Protein AF-A0A8B9H5G2-F1 (afdb_monomer)

InterPro domains:
  IPR036397 Ribonuclease H superfamily [G3DSA:3.30.420.10] (1-63)

Foldseek 3Di:
DAEDDCDDVCVDPVNCVVCVVPPYDDHDPPCLVVDPVSVVVVVVVVVCVVVVVDDPPDDPPDD

Nearest PDB structures (foldseek):
  1ex4-assembly1_A  TM=5.574E-01  e=2.615E+00  Human immunodeficiency virus 1
  6rny-assembly1_O  TM=6.931E-01  e=9.363E+00  Human spumaretrovirus
  4nyf-assembly1_A  TM=4.945E-01  e=5.702E+00  Human immunodeficiency virus type 1 lw12.3 isolate

pLDDT: mean 83.54, std 12.62, range [50.97, 95.69]

Solvent-accessible surface area (backbone atoms only — not comparable to full-atom values): 4125 Å² total; per-residue (Å²): 121,44,84,58,70,69,50,73,80,58,57,28,69,70,46,46,61,75,44,63,88,51,58,59,52,89,56,67,84,93,53,64,88,77,34,65,67,51,55,52,50,51,52,52,50,49,50,37,57,75,70,64,65,66,77,83,80,71,84,79,86,73,133

Radius of gyration: 17.2 Å; Cα contacts (8 Å, |Δi|>4): 35; chains: 1; bounding box: 46×31×33 Å

Mean predicted aligned error: 9.09 Å

Structure (mmCIF, N/CA/C/O backbone):
data_AF-A0A8B9H5G2-F1
#
_entry.id   AF-A0A8B9H5G2-F1
#
loop_
_atom_site.group_PDB
_atom_site.id
_atom_site.type_symbol
_atom_site.label_atom_id
_atom_site.label_alt_id
_atom_site.label_comp_id
_atom_site.label_asym_id
_atom_site.label_entity_id
_atom_site.label_seq_id
_atom_site.pdbx_PDB_ins_code
_atom_site.Cartn_x
_atom_site.Cartn_y
_atom_site.Cartn_z
_atom_site.occupancy
_atom_site.B_iso_or_equiv
_atom_site.auth_seq_id
_atom_site.auth_comp_id
_atom_site.auth_asym_id
_atom_site.auth_atom_id
_atom_site.pdbx_PDB_model_num
ATOM 1 N N . LEU A 1 1 ? 15.172 -5.058 7.034 1.00 82.56 1 LEU A N 1
ATOM 2 C CA . LEU A 1 1 ? 13.820 -5.560 6.741 1.00 82.56 1 LEU A CA 1
ATOM 3 C C . LEU A 1 1 ? 12.799 -4.436 6.578 1.00 82.56 1 LEU A C 1
ATOM 5 O O . LEU A 1 1 ? 12.360 -3.833 7.548 1.00 82.56 1 LEU A O 1
ATOM 9 N N . PHE A 1 2 ? 12.444 -4.141 5.335 1.00 87.31 2 PHE A N 1
ATOM 10 C CA . PHE A 1 2 ? 11.405 -3.209 4.925 1.00 87.31 2 PHE A CA 1
ATOM 11 C C . PHE A 1 2 ? 10.127 -3.989 4.623 1.00 87.31 2 PHE A C 1
ATOM 13 O O . PHE A 1 2 ? 10.152 -4.969 3.880 1.00 87.31 2 PHE A O 1
ATOM 20 N N . GLN A 1 3 ? 9.016 -3.564 5.211 1.00 88.00 3 GLN A N 1
ATOM 21 C CA . GLN A 1 3 ? 7.724 -4.223 5.069 1.00 88.00 3 GLN A CA 1
ATOM 22 C C . GLN A 1 3 ? 6.783 -3.343 4.253 1.00 88.00 3 GLN A C 1
ATOM 24 O O . GLN A 1 3 ? 6.614 -2.159 4.537 1.00 88.00 3 GLN A O 1
ATOM 29 N N . LYS A 1 4 ? 6.192 -3.931 3.216 1.00 88.00 4 LYS A N 1
ATOM 30 C CA . LYS A 1 4 ? 5.247 -3.282 2.310 1.00 88.00 4 LYS A CA 1
ATOM 31 C C . LYS A 1 4 ? 4.344 -4.355 1.722 1.00 88.00 4 LYS A C 1
ATOM 33 O O . LYS A 1 4 ? 4.826 -5.441 1.406 1.00 88.00 4 LYS A O 1
ATOM 38 N N . ASP A 1 5 ? 3.069 -4.043 1.528 1.00 86.75 5 ASP A N 1
ATOM 39 C CA . ASP A 1 5 ? 2.199 -4.917 0.752 1.00 86.75 5 ASP A CA 1
ATOM 40 C C . ASP A 1 5 ? 2.642 -4.997 -0.727 1.00 86.75 5 ASP A C 1
ATOM 42 O O . ASP A 1 5 ? 3.450 -4.205 -1.229 1.00 86.75 5 ASP A O 1
ATOM 46 N N . ASN A 1 6 ? 2.101 -5.982 -1.439 1.00 86.31 6 ASN A N 1
ATOM 47 C CA . ASN A 1 6 ? 2.393 -6.241 -2.847 1.00 86.31 6 ASN A CA 1
ATOM 48 C C . ASN A 1 6 ? 1.339 -5.654 -3.809 1.00 86.31 6 ASN A C 1
ATOM 50 O O . ASN A 1 6 ? 1.247 -6.100 -4.957 1.00 86.31 6 ASN A O 1
ATOM 54 N N . THR A 1 7 ? 0.552 -4.657 -3.383 1.00 87.62 7 THR A N 1
ATOM 55 C CA . THR A 1 7 ? -0.484 -4.044 -4.232 1.00 87.62 7 THR A CA 1
ATOM 56 C C . THR A 1 7 ? 0.117 -3.391 -5.482 1.00 87.62 7 THR A C 1
ATOM 58 O O . THR A 1 7 ? 1.293 -3.027 -5.537 1.00 87.62 7 THR A O 1
ATOM 61 N N . ARG A 1 8 ? -0.691 -3.243 -6.542 1.00 84.56 8 ARG A N 1
ATOM 62 C CA . ARG A 1 8 ? -0.219 -2.863 -7.889 1.00 84.56 8 ARG A CA 1
ATOM 63 C C . ARG A 1 8 ? 0.636 -1.584 -7.985 1.00 84.56 8 ARG A C 1
ATOM 65 O O . ARG A 1 8 ? 1.600 -1.637 -8.749 1.00 84.56 8 ARG A O 1
ATOM 72 N N . PRO A 1 9 ? 0.394 -0.472 -7.257 1.00 86.75 9 PRO A N 1
ATOM 73 C CA . PRO A 1 9 ? 1.330 0.657 -7.302 1.00 86.75 9 PRO A CA 1
ATOM 74 C C . PRO A 1 9 ? 2.646 0.332 -6.589 1.00 86.75 9 PRO A C 1
ATOM 76 O O . PRO A 1 9 ? 3.702 0.837 -6.945 1.00 86.75 9 PRO A O 1
ATOM 79 N N . HIS A 1 10 ? 2.601 -0.534 -5.584 1.00 84.81 10 HIS A N 1
ATOM 80 C CA . HIS A 1 10 ? 3.711 -0.837 -4.700 1.00 84.81 10 HIS A CA 1
ATOM 81 C C . HIS A 1 10 ? 4.653 -1.914 -5.232 1.00 84.81 10 HIS A C 1
ATOM 83 O O . HIS A 1 10 ? 5.849 -1.856 -4.933 1.00 84.81 10 HIS A O 1
ATOM 89 N N . ALA A 1 11 ? 4.128 -2.815 -6.062 1.00 85.31 11 ALA A N 1
ATOM 90 C CA . ALA A 1 11 ? 4.855 -3.849 -6.784 1.00 85.31 11 ALA A CA 1
ATOM 91 C C . ALA A 1 11 ? 5.267 -3.439 -8.211 1.00 85.31 11 ALA A C 1
ATOM 93 O O . ALA A 1 11 ? 5.882 -4.247 -8.910 1.00 85.31 11 ALA A O 1
ATOM 94 N N . ALA A 1 12 ? 4.951 -2.217 -8.653 1.00 92.69 12 ALA A N 1
ATOM 95 C CA . ALA A 1 12 ? 5.348 -1.717 -9.966 1.00 92.69 12 ALA A CA 1
ATOM 96 C C . ALA A 1 12 ? 6.876 -1.752 -10.150 1.00 92.69 12 ALA A C 1
ATOM 98 O O . ALA A 1 12 ? 7.636 -1.565 -9.196 1.00 92.69 12 ALA A O 1
ATOM 99 N N . ALA A 1 13 ? 7.331 -1.944 -11.392 1.00 92.50 13 ALA A N 1
ATOM 100 C CA . ALA A 1 13 ? 8.757 -2.033 -11.718 1.00 92.50 13 ALA A CA 1
ATOM 101 C C . ALA A 1 13 ? 9.548 -0.811 -11.221 1.00 92.50 13 ALA A C 1
ATOM 103 O O . ALA A 1 13 ? 10.629 -0.969 -10.663 1.00 92.50 13 ALA A O 1
ATOM 104 N N . ILE A 1 14 ? 8.968 0.389 -11.336 1.00 94.06 14 ILE A N 1
ATOM 105 C CA . ILE A 1 14 ? 9.577 1.631 -10.847 1.00 94.06 14 ILE A CA 1
ATOM 106 C C . ILE A 1 14 ? 9.767 1.632 -9.323 1.00 94.06 14 ILE A C 1
ATOM 108 O O . ILE A 1 14 ? 10.829 2.002 -8.829 1.00 94.06 14 ILE A O 1
ATOM 112 N N . SER A 1 15 ? 8.782 1.141 -8.566 1.00 91.44 15 SER A N 1
ATOM 113 C CA . SER A 1 15 ? 8.882 1.027 -7.109 1.00 91.44 15 SER A CA 1
ATOM 114 C C . SER A 1 15 ? 9.890 -0.038 -6.687 1.00 91.44 15 SER A C 1
ATOM 116 O O . SER A 1 15 ? 10.651 0.188 -5.751 1.00 91.44 15 SER A O 1
ATOM 118 N N . ARG A 1 16 ? 9.942 -1.174 -7.394 1.00 89.06 16 ARG A N 1
ATOM 119 C CA . ARG A 1 16 ? 10.947 -2.224 -7.155 1.00 89.06 16 ARG A CA 1
ATOM 120 C C . ARG A 1 16 ? 12.362 -1.735 -7.458 1.0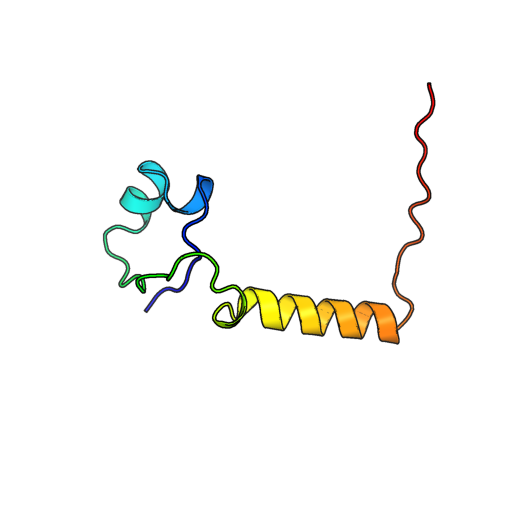0 89.06 16 ARG A C 1
ATOM 122 O O . ARG A 1 16 ? 13.273 -2.035 -6.699 1.00 89.06 16 ARG A O 1
ATOM 129 N N . ALA A 1 17 ? 12.544 -0.966 -8.532 1.00 93.50 17 ALA A N 1
ATOM 130 C CA . ALA A 1 17 ? 13.837 -0.395 -8.898 1.00 93.50 17 ALA A CA 1
ATOM 131 C C . ALA A 1 17 ? 14.339 0.601 -7.842 1.00 93.50 17 ALA A C 1
ATOM 133 O O . ALA A 1 17 ? 15.502 0.543 -7.453 1.00 93.50 17 ALA A O 1
ATOM 134 N N . CYS A 1 18 ? 13.451 1.459 -7.331 1.00 91.62 18 CYS A N 1
ATOM 135 C CA . CYS A 1 18 ? 13.771 2.398 -6.255 1.00 91.62 18 CYS A CA 1
ATOM 136 C C . CYS A 1 18 ? 14.178 1.685 -4.951 1.00 91.62 18 CYS A C 1
ATOM 138 O O . CYS A 1 18 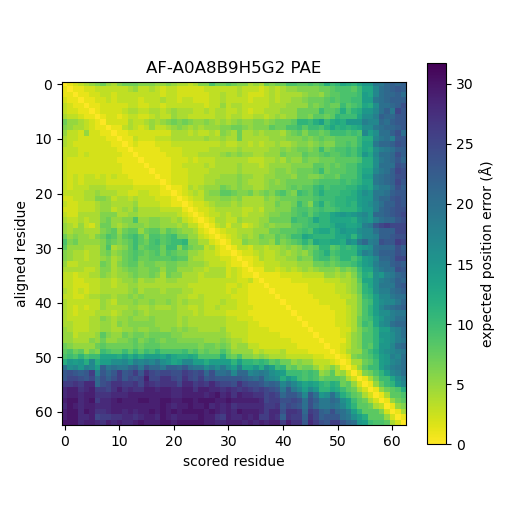? 15.073 2.145 -4.250 1.00 91.62 18 CYS A O 1
ATOM 140 N N . LEU A 1 19 ? 13.574 0.529 -4.662 1.00 90.56 19 LEU A N 1
ATOM 141 C CA . LEU A 1 19 ? 13.818 -0.259 -3.448 1.00 90.56 19 LEU A CA 1
ATOM 142 C C . LEU A 1 19 ? 14.801 -1.424 -3.656 1.00 90.56 19 LEU A C 1
ATOM 144 O O . LEU A 1 19 ? 14.882 -2.315 -2.817 1.00 90.56 19 LEU A O 1
ATOM 148 N N . LYS A 1 20 ? 15.562 -1.443 -4.760 1.00 90.12 20 LYS A N 1
ATOM 149 C CA . LYS A 1 20 ? 16.407 -2.587 -5.153 1.00 90.12 20 LYS A CA 1
ATOM 150 C C . LYS A 1 20 ? 17.446 -2.985 -4.098 1.00 90.12 20 LYS A C 1
ATOM 152 O O . LYS A 1 20 ? 17.774 -4.160 -3.983 1.00 90.12 20 LYS A O 1
ATOM 157 N N . TYR A 1 21 ? 17.975 -2.012 -3.361 1.00 93.12 21 TYR A N 1
ATOM 158 C CA . TYR A 1 21 ? 18.991 -2.226 -2.322 1.00 93.12 21 TYR A CA 1
ATOM 159 C C . TYR A 1 21 ? 18.398 -2.333 -0.918 1.00 93.12 21 TYR A C 1
ATOM 161 O O . TYR A 1 21 ? 19.127 -2.432 0.066 1.00 93.12 21 TYR A O 1
ATOM 169 N N . THR A 1 22 ? 17.074 -2.288 -0.814 1.00 89.75 22 THR A N 1
ATOM 170 C CA . THR A 1 22 ? 16.378 -2.456 0.447 1.00 89.75 22 THR A CA 1
ATOM 171 C C . THR A 1 22 ? 16.118 -3.939 0.671 1.00 89.75 22 THR A C 1
ATOM 173 O O . THR A 1 22 ? 15.581 -4.625 -0.194 1.00 89.75 22 THR A O 1
ATOM 176 N N . ASP A 1 23 ? 16.463 -4.424 1.859 1.00 89.75 23 ASP A N 1
ATOM 177 C CA . ASP A 1 23 ? 16.074 -5.749 2.339 1.00 89.75 23 ASP A CA 1
ATOM 178 C C . ASP A 1 23 ? 14.556 -5.776 2.580 1.00 89.75 23 ASP A C 1
ATOM 180 O O . ASP A 1 23 ? 14.095 -5.495 3.685 1.00 89.75 23 ASP A O 1
ATOM 184 N N . ALA A 1 24 ? 13.773 -5.980 1.519 1.00 85.50 24 ALA A N 1
ATOM 185 C CA . ALA A 1 24 ? 12.317 -6.001 1.560 1.00 85.50 24 ALA A CA 1
ATOM 186 C C . ALA A 1 24 ? 11.793 -7.413 1.849 1.00 85.50 24 ALA A C 1
ATOM 188 O O . ALA A 1 24 ? 12.159 -8.378 1.180 1.00 85.50 24 ALA A O 1
ATOM 189 N N . MET A 1 25 ? 10.894 -7.524 2.825 1.00 84.31 25 MET A N 1
ATOM 190 C CA . MET A 1 25 ? 10.249 -8.784 3.181 1.00 84.31 25 MET A CA 1
ATOM 191 C C . MET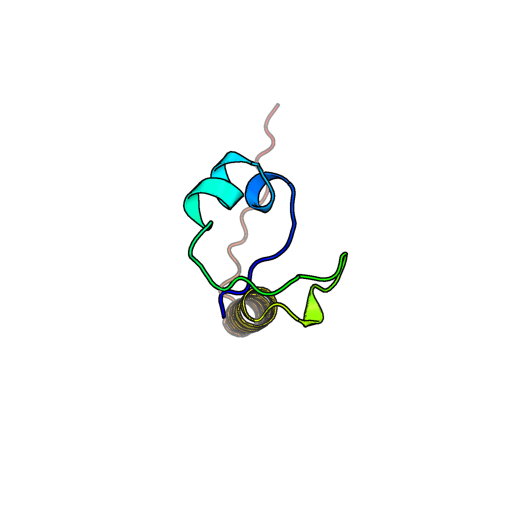 A 1 25 ? 9.318 -9.251 2.055 1.00 84.31 25 MET A C 1
ATOM 193 O O . MET A 1 25 ? 8.539 -8.462 1.518 1.00 84.31 25 MET A O 1
ATOM 197 N N . ALA A 1 26 ? 9.346 -10.546 1.731 1.00 82.12 26 ALA A N 1
ATOM 198 C CA . ALA A 1 26 ? 8.360 -11.138 0.833 1.00 82.12 26 ALA A CA 1
ATOM 199 C C . ALA A 1 26 ? 6.970 -11.115 1.495 1.00 82.12 26 ALA A C 1
ATOM 201 O O . ALA A 1 26 ? 6.767 -11.750 2.529 1.00 82.12 26 ALA A O 1
ATOM 202 N N . TRP A 1 27 ? 6.020 -10.379 0.906 1.00 84.06 27 TRP A N 1
ATOM 203 C CA . TRP A 1 27 ? 4.664 -10.253 1.444 1.00 84.06 27 TRP A CA 1
ATOM 204 C C . TRP A 1 27 ? 3.712 -11.290 0.828 1.00 84.06 27 TRP A C 1
ATOM 206 O O . TRP A 1 27 ? 3.530 -11.280 -0.399 1.00 84.06 27 TRP A O 1
ATOM 216 N N . PRO A 1 28 ? 3.082 -12.164 1.632 1.00 83.81 28 PRO A N 1
ATOM 217 C CA . PRO A 1 28 ? 2.061 -13.082 1.142 1.00 83.81 28 PRO A CA 1
ATOM 218 C C . PRO A 1 28 ? 0.829 -12.327 0.625 1.00 83.81 28 PRO A C 1
ATOM 220 O O . PRO A 1 28 ? 0.452 -11.265 1.125 1.00 83.81 28 PRO A O 1
ATOM 223 N N . ALA A 1 29 ? 0.204 -12.856 -0.430 1.00 79.25 29 ALA A N 1
ATOM 224 C CA . ALA A 1 29 ? -1.025 -12.275 -0.957 1.00 79.25 29 ALA A CA 1
ATOM 225 C C . ALA A 1 29 ? -2.122 -12.314 0.116 1.00 79.25 29 ALA A C 1
ATOM 227 O O . ALA A 1 29 ? -2.251 -13.300 0.837 1.00 79.25 29 ALA A O 1
ATOM 228 N N . THR A 1 30 ? -2.926 -11.251 0.194 1.00 78.94 30 THR A N 1
ATOM 229 C CA . THR A 1 30 ? -4.085 -11.169 1.102 1.00 78.94 30 THR A CA 1
ATOM 230 C C . THR A 1 30 ? -3.760 -11.362 2.589 1.00 78.94 30 THR A C 1
ATOM 232 O O . THR A 1 30 ? -4.585 -11.893 3.323 1.00 78.94 30 THR A O 1
ATOM 235 N N . SER A 1 31 ? -2.599 -10.881 3.049 1.00 85.50 31 SER A N 1
ATOM 236 C CA . SER A 1 31 ? -2.221 -10.882 4.475 1.00 85.50 31 SER A CA 1
ATOM 237 C C . SER A 1 31 ? -2.242 -9.472 5.081 1.00 85.50 31 SER A C 1
ATOM 239 O O . SER A 1 31 ? -1.188 -8.852 5.259 1.00 85.50 31 SER A O 1
ATOM 241 N N . PRO A 1 32 ? -3.439 -8.904 5.327 1.00 79.56 32 PRO A N 1
ATOM 242 C CA . PRO A 1 32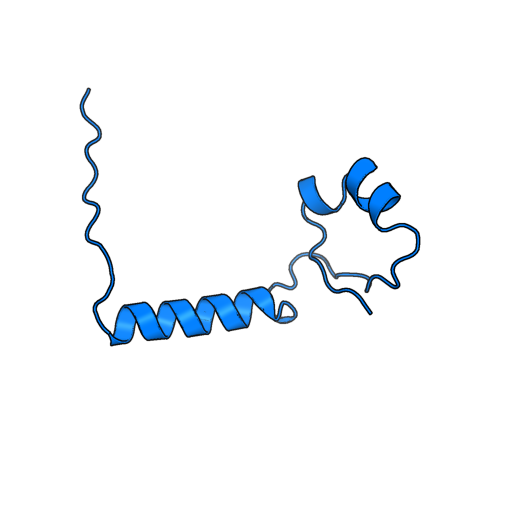 ? -3.592 -7.607 5.976 1.00 79.56 32 PRO A CA 1
ATOM 243 C C . PRO A 1 32 ? -3.201 -7.650 7.460 1.00 79.56 32 PRO A C 1
ATOM 245 O O . PRO A 1 32 ? -2.765 -6.640 7.997 1.00 79.56 32 PRO A O 1
ATOM 248 N N . ASP A 1 33 ? -3.344 -8.805 8.105 1.00 84.56 33 ASP A N 1
ATOM 249 C CA . ASP A 1 33 ? -3.002 -9.102 9.501 1.00 84.56 33 ASP A CA 1
ATOM 250 C C . ASP A 1 33 ? -1.510 -8.947 9.818 1.00 84.56 33 ASP A C 1
ATOM 252 O O . ASP A 1 33 ? -1.149 -8.615 10.938 1.00 84.56 33 ASP A O 1
ATOM 256 N N . LEU A 1 34 ? -0.640 -9.119 8.824 1.00 83.50 34 LEU A N 1
ATOM 257 C CA . LEU A 1 34 ? 0.799 -8.916 8.996 1.00 83.50 34 LEU A CA 1
ATOM 258 C C . LEU A 1 34 ? 1.201 -7.435 8.918 1.00 83.50 34 LEU A C 1
ATOM 260 O O . LEU A 1 34 ? 2.346 -7.087 9.206 1.00 83.50 34 LEU A O 1
ATOM 264 N N . SER A 1 35 ? 0.286 -6.554 8.497 1.00 85.75 35 SER A N 1
ATOM 265 C CA . SER A 1 35 ? 0.578 -5.145 8.246 1.00 85.75 35 SER A CA 1
ATOM 266 C C . SER A 1 35 ? 0.477 -4.322 9.522 1.00 85.75 35 SER A C 1
ATOM 268 O O . SER A 1 35 ? -0.612 -3.926 9.938 1.00 85.75 35 SER A O 1
ATOM 270 N N . LEU A 1 36 ? 1.632 -3.943 10.071 1.00 88.50 36 LEU A N 1
ATOM 271 C CA . LEU A 1 36 ? 1.708 -3.009 11.197 1.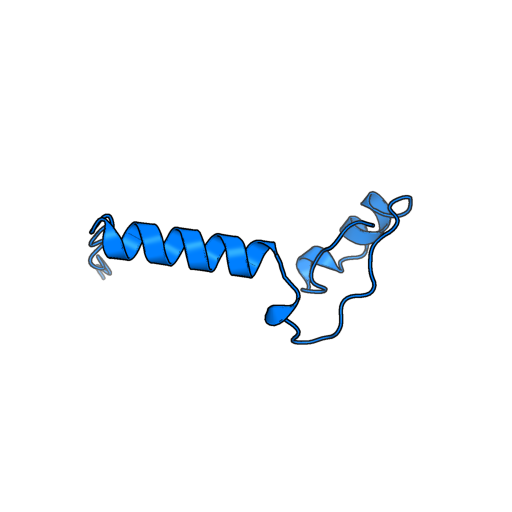00 88.50 36 LEU A CA 1
ATOM 272 C C . LEU A 1 36 ? 1.001 -1.675 10.896 1.00 88.50 36 LEU A C 1
ATOM 274 O O . LEU A 1 36 ? 0.395 -1.074 11.781 1.00 88.50 36 LEU A O 1
ATOM 278 N N . ILE A 1 37 ? 1.035 -1.223 9.636 1.00 89.12 37 ILE A N 1
ATOM 279 C CA . ILE A 1 37 ? 0.325 -0.011 9.207 1.00 89.12 37 ILE A CA 1
ATOM 280 C C . ILE A 1 37 ? -1.183 -0.200 9.359 1.00 89.12 37 ILE A C 1
AT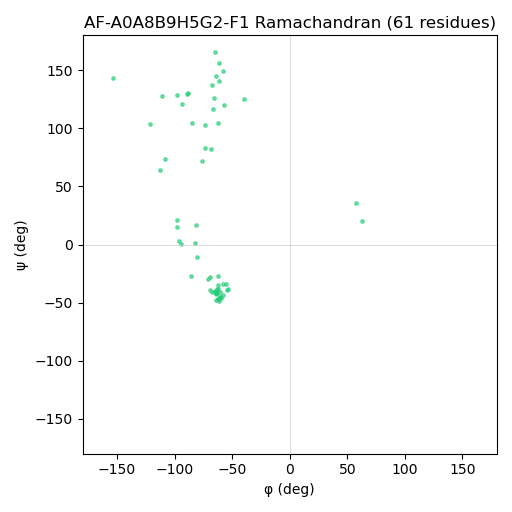OM 282 O O . ILE A 1 37 ? -1.854 0.720 9.826 1.00 89.12 37 ILE A O 1
ATOM 286 N N . LYS A 1 38 ? -1.725 -1.371 8.997 1.00 89.62 38 LYS A N 1
ATOM 287 C CA . LYS A 1 38 ? -3.154 -1.649 9.167 1.00 89.62 38 LYS A CA 1
ATOM 288 C C . LYS A 1 38 ? -3.534 -1.593 10.638 1.00 89.62 38 LYS A C 1
ATOM 290 O O . LYS A 1 38 ? -4.487 -0.903 10.981 1.00 89.62 38 LYS A O 1
ATOM 295 N N . ASP A 1 39 ? -2.769 -2.258 11.493 1.00 90.69 39 ASP A N 1
ATOM 296 C CA . ASP A 1 39 ? -3.077 -2.322 12.920 1.00 90.69 39 ASP A CA 1
ATOM 297 C C . ASP A 1 39 ? -2.986 -0.945 13.585 1.00 90.69 39 ASP A C 1
ATOM 299 O O . ASP A 1 39 ? -3.876 -0.558 14.344 1.00 90.69 39 ASP A O 1
ATOM 303 N N . MET A 1 40 ? -1.984 -0.141 13.221 1.00 94.25 40 MET A N 1
ATOM 304 C CA . MET A 1 40 ? -1.901 1.258 13.643 1.00 94.25 40 MET A CA 1
ATOM 305 C C . MET A 1 40 ? -3.107 2.070 13.146 1.00 94.25 40 MET A C 1
ATOM 307 O O . MET A 1 40 ? -3.698 2.829 13.913 1.00 94.25 40 MET A O 1
ATOM 311 N N . CYS A 1 41 ? -3.503 1.912 11.879 1.00 93.06 41 CYS A N 1
ATOM 312 C CA . CYS A 1 41 ? -4.679 2.589 11.327 1.00 93.06 41 CYS A CA 1
ATOM 313 C C . CYS A 1 41 ? -5.968 2.176 12.045 1.00 93.06 41 CYS A C 1
ATOM 315 O O . CYS A 1 41 ? -6.830 3.023 12.278 1.00 93.06 41 CYS A O 1
ATOM 317 N N . ASP A 1 42 ? -6.109 0.903 12.408 1.00 93.94 42 ASP A N 1
ATOM 318 C CA . ASP A 1 42 ? -7.260 0.384 13.145 1.00 93.94 42 ASP A CA 1
ATOM 319 C C . ASP A 1 42 ? -7.301 0.946 14.573 1.00 93.94 42 ASP A C 1
ATOM 321 O O . ASP A 1 42 ? -8.363 1.381 15.025 1.00 93.94 42 ASP A O 1
ATOM 325 N N . ALA A 1 43 ? -6.151 1.050 15.246 1.00 94.50 43 ALA A N 1
ATOM 326 C CA . ALA A 1 43 ? -6.038 1.700 16.551 1.00 94.50 43 ALA A CA 1
ATOM 327 C C .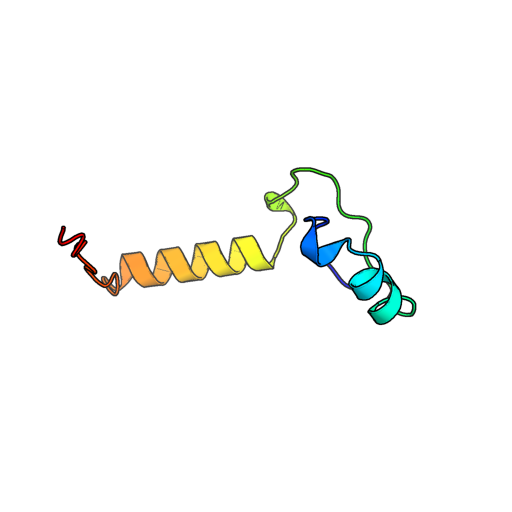 ALA A 1 43 ? -6.402 3.192 16.480 1.00 94.50 43 ALA A C 1
ATO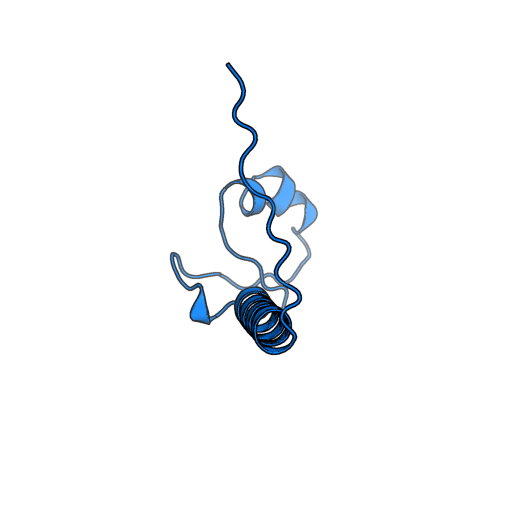M 329 O O . ALA A 1 43 ? -7.217 3.672 17.268 1.00 94.50 43 ALA A O 1
ATOM 330 N N . ILE A 1 44 ? -5.875 3.922 15.491 1.00 95.69 44 ILE A N 1
ATOM 331 C CA . ILE A 1 44 ? -6.218 5.334 15.260 1.00 95.69 44 ILE A CA 1
ATOM 332 C C . ILE A 1 44 ? -7.715 5.478 14.980 1.00 95.69 44 ILE A C 1
ATOM 334 O O . ILE A 1 44 ? -8.381 6.335 15.558 1.00 95.69 44 ILE A O 1
ATOM 338 N N . ARG A 1 45 ? -8.280 4.615 14.131 1.00 94.25 45 ARG A N 1
ATOM 339 C CA . ARG A 1 45 ? -9.714 4.605 13.825 1.00 94.25 45 ARG A CA 1
ATOM 340 C C . ARG A 1 45 ? -10.548 4.350 15.076 1.00 94.25 45 ARG A C 1
ATOM 342 O O . ARG A 1 45 ? -11.591 4.980 15.236 1.00 94.25 45 ARG A O 1
ATOM 349 N N . HIS A 1 46 ? -10.115 3.441 15.945 1.00 94.75 46 HIS A N 1
ATOM 350 C CA . HIS A 1 46 ? -10.775 3.186 17.219 1.00 94.75 46 HIS A CA 1
ATOM 351 C C . HIS A 1 46 ? -10.746 4.430 18.111 1.00 94.75 46 HIS A C 1
ATOM 353 O O . HIS A 1 46 ? -11.795 4.841 18.592 1.00 94.75 46 HIS A O 1
ATOM 359 N N . VAL A 1 47 ? -9.597 5.096 18.245 1.00 95.12 47 VAL A N 1
ATOM 360 C CA . VAL A 1 47 ? -9.472 6.348 19.012 1.00 95.12 47 VAL A CA 1
ATOM 361 C C . VAL A 1 47 ? -10.375 7.447 18.450 1.00 95.12 47 VAL A C 1
ATOM 363 O O . VAL A 1 47 ? -11.100 8.081 19.210 1.00 95.12 47 VAL A O 1
ATOM 366 N N . ILE A 1 48 ? -10.400 7.641 17.129 1.00 95.00 48 ILE A N 1
ATOM 367 C CA . ILE A 1 48 ? -11.281 8.623 16.471 1.00 95.00 48 ILE A CA 1
ATOM 368 C C . ILE A 1 48 ? -12.751 8.338 16.793 1.00 95.00 48 ILE A C 1
ATOM 370 O O . ILE A 1 48 ? -13.499 9.265 17.103 1.00 95.00 48 ILE A O 1
ATOM 374 N N . LYS A 1 49 ? -13.164 7.064 16.743 1.00 92.31 49 LYS A N 1
ATOM 375 C CA . LYS A 1 49 ? -14.526 6.645 17.104 1.00 92.31 49 LYS A CA 1
ATOM 376 C C . LYS A 1 49 ? -14.823 6.909 18.581 1.00 92.31 49 LYS A C 1
ATOM 378 O O . LYS A 1 49 ? -15.860 7.485 18.884 1.00 92.31 49 LYS A O 1
ATOM 383 N N . THR A 1 50 ? -13.917 6.525 19.478 1.00 92.06 50 THR A N 1
ATOM 384 C CA . THR A 1 50 ? -14.067 6.699 20.932 1.00 92.06 50 THR A CA 1
ATOM 385 C C . THR A 1 50 ? -14.137 8.170 2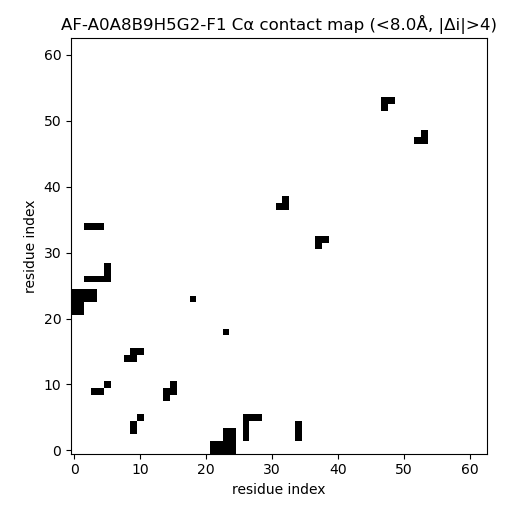1.332 1.00 92.06 50 THR A C 1
ATOM 387 O O . THR A 1 50 ? -14.929 8.533 22.194 1.00 92.06 50 THR A O 1
ATOM 390 N N . LEU A 1 51 ? -13.355 9.035 20.685 1.00 92.00 51 LEU A N 1
ATOM 391 C CA . LEU A 1 51 ? -13.353 10.477 20.941 1.00 92.00 51 LEU A CA 1
ATOM 392 C C . LEU A 1 51 ? -14.482 11.226 20.214 1.00 92.00 51 LEU A C 1
ATOM 394 O O . LEU A 1 51 ? -14.550 12.449 20.303 1.00 92.00 51 LEU A O 1
ATOM 398 N N . GLY A 1 52 ? -15.347 10.528 19.467 1.00 85.69 52 GLY A N 1
ATOM 399 C CA . GLY A 1 52 ? -16.427 11.159 18.706 1.00 85.69 52 GLY A CA 1
ATOM 400 C C . GLY A 1 52 ? -15.933 12.118 17.617 1.00 85.69 52 GLY A C 1
ATOM 401 O O . GLY A 1 52 ? -16.689 12.967 17.157 1.00 85.69 52 GLY A O 1
ATOM 402 N N . LEU A 1 53 ? -14.677 11.986 17.175 1.00 78.94 53 LEU A N 1
ATOM 403 C CA . LEU A 1 53 ? -14.044 12.855 16.172 1.00 78.94 53 LEU A CA 1
ATOM 404 C C . LEU A 1 53 ? -14.423 12.468 14.733 1.00 78.94 53 LEU A C 1
ATOM 406 O O . LEU A 1 53 ? -13.751 12.843 13.771 1.00 78.94 53 LEU A O 1
ATOM 410 N N . THR A 1 54 ? -15.488 11.687 14.556 1.00 74.69 54 THR A N 1
ATOM 411 C CA . THR A 1 54 ? -15.991 11.329 13.234 1.00 74.69 54 THR A CA 1
ATOM 412 C C . THR A 1 54 ? -16.687 12.539 12.622 1.00 74.69 54 THR A C 1
ATOM 414 O O . THR A 1 54 ? -17.820 12.858 12.978 1.00 74.69 54 THR A O 1
ATOM 417 N N . SER A 1 55 ? -16.007 13.212 11.692 1.00 66.06 55 SER A N 1
ATOM 418 C CA . SER A 1 55 ? -16.622 14.239 10.853 1.00 66.06 55 SER A CA 1
ATOM 419 C C . SER A 1 55 ? -17.811 13.641 10.097 1.00 66.06 55 SER A C 1
ATOM 421 O O . SER A 1 55 ? -17.665 12.688 9.329 1.00 66.06 55 SER A O 1
ATOM 423 N N . THR A 1 56 ? -18.999 14.199 10.314 1.00 59.78 56 THR A N 1
ATOM 424 C CA . THR A 1 56 ? -20.191 13.939 9.508 1.00 59.78 56 THR A CA 1
ATOM 425 C C . THR A 1 56 ? -20.080 14.701 8.189 1.00 59.78 56 THR A C 1
ATOM 427 O O . THR A 1 56 ? -20.783 15.679 7.949 1.00 59.78 56 THR A O 1
ATOM 430 N N . ALA A 1 57 ? -19.200 14.254 7.293 1.00 56.00 57 ALA A N 1
ATOM 431 C CA . ALA A 1 57 ? -19.248 14.694 5.903 1.00 56.00 57 ALA A CA 1
ATOM 432 C C . ALA A 1 57 ? -20.443 14.003 5.228 1.00 56.00 57 ALA A C 1
ATOM 434 O O . ALA A 1 57 ? -20.326 12.934 4.629 1.00 56.00 57 ALA A O 1
ATOM 435 N N . LYS A 1 58 ? -21.634 14.579 5.415 1.00 53.09 58 LYS A N 1
ATOM 436 C CA . LYS A 1 58 ? -22.841 14.188 4.692 1.00 53.09 58 LYS A CA 1
ATOM 437 C C . LYS A 1 58 ? -22.628 14.530 3.219 1.00 53.09 58 LYS A C 1
ATOM 439 O O . LYS A 1 58 ? -22.271 15.659 2.896 1.00 53.09 58 LYS A O 1
ATOM 444 N N . SER A 1 59 ? -22.826 13.521 2.374 1.00 51.06 59 SER A N 1
ATOM 445 C CA . SER A 1 59 ? -22.844 13.609 0.916 1.00 51.06 59 SER A CA 1
ATOM 446 C C . SER A 1 59 ? -23.560 14.875 0.439 1.00 51.06 59 SER A C 1
ATOM 448 O O . SER A 1 59 ? -24.716 15.107 0.795 1.00 51.06 59 SER A O 1
ATOM 450 N N . ALA A 1 60 ? -22.861 15.664 -0.373 1.00 51.09 60 ALA A N 1
ATOM 451 C CA . ALA A 1 60 ? -23.466 16.588 -1.316 1.00 51.09 60 ALA A CA 1
ATOM 452 C C . ALA A 1 60 ? -23.154 16.078 -2.730 1.00 51.09 60 ALA A C 1
ATOM 454 O O . ALA A 1 60 ? -22.443 16.721 -3.496 1.00 51.09 60 ALA A O 1
ATOM 455 N N . GLU A 1 61 ? -23.670 14.894 -3.073 1.00 52.34 61 GLU A N 1
ATOM 456 C CA . GLU A 1 61 ? -24.051 14.625 -4.459 1.00 52.34 61 GLU A CA 1
ATOM 457 C C . GLU A 1 61 ? -25.163 15.617 -4.813 1.00 52.34 61 GLU A C 1
ATOM 459 O O . GLU A 1 61 ? -26.295 15.506 -4.342 1.00 52.34 61 GLU A O 1
ATOM 464 N N . THR A 1 62 ? -24.807 16.636 -5.591 1.00 55.19 62 THR A N 1
ATOM 465 C CA . THR A 1 62 ? -25.762 17.553 -6.210 1.00 55.19 62 THR A CA 1
ATOM 466 C C . THR A 1 62 ? -25.542 17.461 -7.713 1.00 55.19 62 THR A C 1
ATOM 468 O O . THR A 1 62 ? -24.552 17.994 -8.200 1.00 55.19 62 THR A O 1
ATOM 471 N N . VAL A 1 63 ? -26.475 16.745 -8.353 1.00 50.97 63 VAL A N 1
ATOM 472 C CA . VAL A 1 63 ? -26.939 16.805 -9.756 1.00 50.97 63 VAL A CA 1
ATOM 473 C C . VAL A 1 63 ? -25.897 16.671 -10.866 1.00 50.97 63 VAL A C 1
ATOM 475 O O . VAL A 1 63 ? -25.106 17.610 -11.086 1.00 50.97 63 VAL A O 1
#

Organism: Astyanax mexicanus (NCBI:txid7994)

Sequence (63 aa):
LFQKDNTRPHAAAISRACLKYTDAMAWPATSPDLSLIKDMCDAIRHVIKTLGLTSTAKSAETV

Secondary structure (DSSP, 8-state):
-B-----TTTSSHHHHHHTTTS-BPPPPTT--TT-HHHHHHHHHHHHHHHTT-----------